Protein AF-A0A6P5RR43-F1 (afdb_monomer_lite)

Foldseek 3Di:
DVVVVVVVVVVVPPDPPPVPPPDDPVVVQVVVQVVVQVVCVVVVVCVQLVAPVPAWHDDPNWTKHKYWDDDVPDQKIKIKMWGWDFDADPPPGTDTDIDIDMDIDGNPPPPDPDDDDDDDDDDDDDDDDDDDDDDCPDPVVVPDDDDDDDDDDDPDPDPDDDDDD

Radius of gyration: 27.2 Å; chains: 1; bounding box: 78×71×66 Å

Structure (mmCIF, N/CA/C/O backbone):
data_AF-A0A6P5RR43-F1
#
_entry.id   AF-A0A6P5RR43-F1
#
loop_
_atom_site.group_PDB
_atom_site.id
_atom_site.type_symbol
_atom_site.label_atom_id
_atom_site.label_alt_id
_atom_site.label_comp_id
_atom_site.label_asym_id
_atom_site.label_entity_id
_atom_site.label_seq_id
_atom_site.pdbx_PDB_ins_code
_atom_site.Cartn_x
_atom_site.Cartn_y
_atom_site.Cartn_z
_atom_site.occupancy
_atom_site.B_iso_or_equiv
_atom_site.auth_seq_id
_atom_site.auth_comp_id
_atom_site.auth_asym_id
_atom_site.auth_atom_id
_atom_site.pdbx_PDB_model_num
ATOM 1 N N . THR A 1 1 ? -3.559 40.357 11.846 1.00 49.94 1 THR A N 1
ATOM 2 C CA . THR A 1 1 ? -4.213 39.404 12.792 1.00 49.94 1 THR A CA 1
ATOM 3 C C . THR A 1 1 ? -3.996 37.979 12.298 1.00 49.94 1 THR A C 1
ATOM 5 O O . THR A 1 1 ? -3.464 37.821 11.210 1.00 49.94 1 THR A O 1
ATOM 8 N N . LEU A 1 2 ? -4.369 36.932 13.050 1.00 49.62 2 LEU A N 1
ATOM 9 C CA . LEU A 1 2 ? -4.278 35.525 12.586 1.00 49.62 2 LEU A CA 1
ATOM 10 C C . LEU A 1 2 ? -5.015 35.303 11.243 1.00 49.62 2 LEU A C 1
ATOM 12 O O . LEU A 1 2 ? -4.682 34.409 10.477 1.00 49.62 2 LEU A O 1
ATOM 16 N N . GLU A 1 3 ? -5.968 36.185 10.945 1.00 55.91 3 GLU A N 1
ATOM 17 C CA . GLU A 1 3 ? -6.738 36.248 9.703 1.00 55.91 3 GLU A CA 1
ATOM 18 C C . GLU A 1 3 ? -5.940 36.830 8.518 1.00 55.91 3 GLU A C 1
ATOM 20 O O . GLU A 1 3 ? -6.124 36.377 7.395 1.00 55.91 3 GLU A O 1
ATOM 25 N N . GLU A 1 4 ? -4.997 37.757 8.740 1.00 56.38 4 GLU A N 1
ATOM 26 C CA . GLU A 1 4 ? -4.091 38.241 7.675 1.00 56.38 4 GLU A CA 1
ATOM 27 C C . GLU A 1 4 ? -3.084 37.162 7.258 1.00 56.38 4 GLU A C 1
ATOM 29 O O . GLU A 1 4 ? -2.783 37.023 6.079 1.00 56.38 4 GLU A O 1
ATOM 34 N N . LEU A 1 5 ? -2.629 36.336 8.207 1.00 57.50 5 LEU A N 1
ATOM 35 C CA . LEU A 1 5 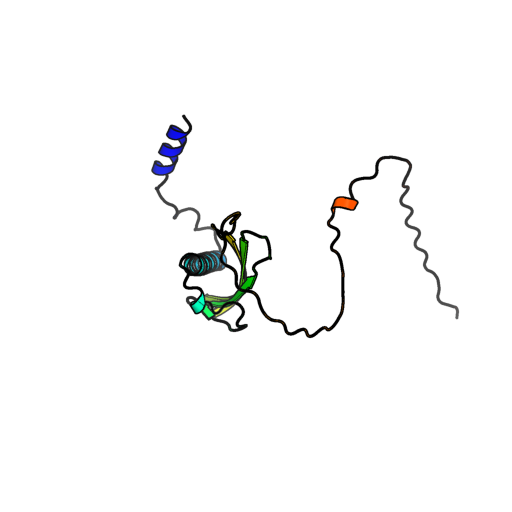? -1.696 35.237 7.934 1.00 57.50 5 LEU A CA 1
ATOM 36 C C . LEU A 1 5 ? -2.370 34.071 7.185 1.00 57.50 5 LEU A C 1
ATOM 38 O O . LEU A 1 5 ? -1.702 33.292 6.510 1.00 57.50 5 LEU A O 1
ATOM 42 N N . LEU A 1 6 ? -3.701 33.971 7.277 1.00 58.84 6 LEU A N 1
ATOM 43 C CA . LEU A 1 6 ? -4.505 32.996 6.541 1.00 58.84 6 LEU A CA 1
ATOM 44 C C . LEU A 1 6 ? -4.816 33.457 5.106 1.00 58.84 6 LEU A C 1
ATOM 46 O O . LEU A 1 6 ? -4.932 32.621 4.213 1.00 58.84 6 LEU A O 1
ATOM 50 N N . PHE A 1 7 ? -4.916 34.770 4.869 1.00 55.38 7 PHE A N 1
ATOM 51 C CA . PHE A 1 7 ? -5.116 35.326 3.525 1.00 55.38 7 PHE A CA 1
ATOM 52 C C . PHE A 1 7 ? -3.854 35.235 2.649 1.00 55.38 7 PHE A C 1
ATOM 54 O O . PHE A 1 7 ? -3.979 34.985 1.451 1.00 55.38 7 PHE A O 1
ATOM 61 N N . ASP A 1 8 ? -2.653 35.334 3.232 1.00 53.84 8 ASP A N 1
ATOM 62 C CA . ASP A 1 8 ? -1.390 35.152 2.494 1.00 53.84 8 ASP A CA 1
ATOM 63 C C . ASP A 1 8 ? -1.174 33.702 2.024 1.00 53.84 8 ASP A C 1
ATOM 65 O O . ASP A 1 8 ? -0.626 33.476 0.945 1.00 53.84 8 ASP A O 1
ATOM 69 N N . ALA A 1 9 ? -1.674 32.706 2.765 1.00 55.59 9 ALA A N 1
ATOM 70 C CA . ALA A 1 9 ? -1.572 31.296 2.374 1.00 55.59 9 ALA A CA 1
ATOM 71 C C . ALA A 1 9 ? -2.403 30.952 1.120 1.00 55.59 9 ALA A C 1
ATOM 73 O O . ALA A 1 9 ? -2.048 30.044 0.374 1.00 55.59 9 ALA A O 1
ATOM 74 N N . ALA A 1 10 ? -3.486 31.689 0.848 1.00 56.56 10 ALA A N 1
ATOM 75 C CA . ALA A 1 10 ? -4.321 31.472 -0.336 1.00 56.56 10 ALA A CA 1
ATOM 76 C C . ALA A 1 10 ? -3.696 32.039 -1.629 1.00 56.56 10 ALA A C 1
ATOM 78 O O . ALA A 1 10 ? -3.985 31.547 -2.723 1.00 56.56 10 ALA A O 1
ATOM 79 N N . ASN A 1 11 ? -2.806 33.032 -1.508 1.00 53.28 11 ASN A N 1
ATOM 80 C CA . ASN A 1 11 ? -2.062 33.613 -2.632 1.00 53.28 11 ASN A CA 1
ATOM 81 C C . ASN A 1 11 ? -0.787 32.832 -3.000 1.00 53.28 11 ASN A C 1
ATOM 83 O O . ASN A 1 11 ? -0.179 33.127 -4.025 1.00 53.28 11 ASN A O 1
ATOM 87 N N . LEU A 1 12 ? -0.415 31.816 -2.215 1.00 52.19 12 LEU A N 1
ATOM 88 C CA . LEU A 1 12 ? 0.626 30.837 -2.553 1.00 52.19 12 LEU A CA 1
ATOM 89 C C . LEU A 1 12 ? 0.059 29.612 -3.291 1.00 52.19 12 LEU A C 1
ATOM 91 O O . LEU A 1 12 ? 0.708 28.577 -3.367 1.00 52.19 12 LEU A O 1
ATOM 95 N N . SER A 1 13 ? -1.134 29.724 -3.884 1.00 51.44 13 SER A N 1
ATOM 96 C CA . SER A 1 13 ? -1.692 28.734 -4.823 1.00 51.44 13 SER A CA 1
ATOM 97 C C . SER A 1 13 ? -1.033 28.796 -6.214 1.00 51.44 13 SER A C 1
ATOM 99 O O . SER A 1 13 ? -1.678 28.584 -7.240 1.00 51.44 13 SER A O 1
ATOM 101 N N . GLY A 1 14 ? 0.259 29.115 -6.249 1.00 49.78 14 GLY A N 1
ATOM 102 C CA . GLY A 1 14 ? 1.088 29.122 -7.441 1.00 49.78 14 GLY A CA 1
ATOM 103 C C . GLY A 1 14 ? 2.163 28.054 -7.313 1.00 49.78 14 GLY A C 1
ATOM 104 O O . GLY A 1 14 ? 3.168 28.293 -6.656 1.00 49.78 14 GLY A O 1
ATOM 105 N N . ASP A 1 15 ? 1.929 26.935 -7.996 1.00 51.09 15 ASP A N 1
ATOM 106 C CA . ASP A 1 15 ? 2.934 25.943 -8.395 1.00 51.09 15 ASP A CA 1
ATOM 107 C C . ASP A 1 15 ? 3.440 24.975 -7.303 1.00 51.09 15 ASP A C 1
ATOM 109 O O . ASP A 1 15 ? 4.589 25.004 -6.877 1.00 51.09 15 ASP A O 1
ATOM 113 N N . GLU A 1 16 ? 2.593 24.012 -6.913 1.00 54.16 16 GLU A N 1
ATOM 114 C CA . GLU A 1 16 ? 3.036 22.765 -6.250 1.00 54.16 16 GLU A CA 1
ATOM 115 C C . GLU A 1 16 ? 3.740 21.783 -7.227 1.00 54.16 16 GLU A C 1
ATOM 117 O O . GLU A 1 16 ? 3.820 20.586 -6.947 1.00 54.16 16 GLU A O 1
ATOM 122 N N . ASP A 1 17 ? 4.246 22.253 -8.375 1.00 54.75 17 ASP A N 1
ATOM 123 C CA . ASP A 1 17 ? 4.928 21.417 -9.376 1.00 54.75 17 ASP A CA 1
ATOM 124 C C . ASP A 1 17 ? 6.474 21.469 -9.292 1.00 54.75 17 ASP A C 1
ATOM 126 O O . ASP A 1 17 ? 7.132 20.601 -9.869 1.00 54.75 17 ASP A O 1
ATOM 130 N N . ASP A 1 18 ? 7.080 22.391 -8.525 1.00 50.06 18 ASP A N 1
ATOM 131 C CA . ASP A 1 18 ? 8.542 22.638 -8.579 1.00 50.06 18 ASP A CA 1
ATOM 132 C C . ASP A 1 18 ? 9.388 21.885 -7.517 1.00 50.06 18 ASP A C 1
ATOM 134 O O . ASP A 1 18 ? 10.605 21.768 -7.630 1.00 50.06 18 ASP A O 1
ATOM 138 N N . ASP A 1 19 ? 8.771 21.249 -6.512 1.00 53.31 19 ASP A N 1
ATOM 139 C CA . ASP A 1 19 ? 9.491 20.430 -5.506 1.00 53.31 19 ASP A CA 1
ATOM 140 C C . ASP A 1 19 ? 9.625 18.939 -5.907 1.00 53.31 19 ASP A C 1
ATOM 142 O O . ASP A 1 19 ? 9.932 18.062 -5.086 1.00 53.31 19 ASP A O 1
ATOM 146 N N . ASN A 1 20 ? 9.357 18.611 -7.177 1.00 54.88 20 ASN A N 1
ATOM 147 C CA . ASN A 1 20 ? 9.233 17.231 -7.660 1.00 54.88 20 ASN A CA 1
ATOM 148 C C . ASN A 1 20 ? 10.376 16.770 -8.589 1.00 54.88 20 ASN A C 1
ATOM 150 O O . ASN A 1 20 ? 10.432 15.590 -8.951 1.00 54.88 20 ASN A O 1
ATOM 154 N N . GLU A 1 21 ? 11.313 17.640 -8.976 1.00 57.22 21 GLU A N 1
ATOM 155 C CA . GLU A 1 21 ? 12.440 17.241 -9.841 1.00 57.22 21 GLU A CA 1
ATOM 156 C C . GLU A 1 21 ? 13.469 16.350 -9.126 1.00 57.22 21 GLU A C 1
ATOM 158 O O . GLU A 1 21 ? 14.064 15.479 -9.754 1.00 57.22 21 GLU A O 1
ATOM 163 N N . ASN A 1 22 ? 13.627 16.481 -7.804 1.00 59.94 22 ASN A N 1
ATOM 164 C CA . ASN A 1 22 ? 14.669 15.765 -7.050 1.00 59.94 22 ASN A CA 1
ATOM 165 C C . ASN A 1 22 ? 14.231 14.414 -6.451 1.00 59.94 22 ASN A C 1
ATOM 167 O O . ASN A 1 22 ? 15.041 13.729 -5.824 1.00 59.94 22 ASN A O 1
ATOM 171 N N . LYS A 1 23 ? 12.960 14.018 -6.594 1.00 72.50 23 LYS A N 1
ATOM 172 C CA . LYS A 1 23 ? 12.460 12.740 -6.059 1.00 72.50 23 LYS 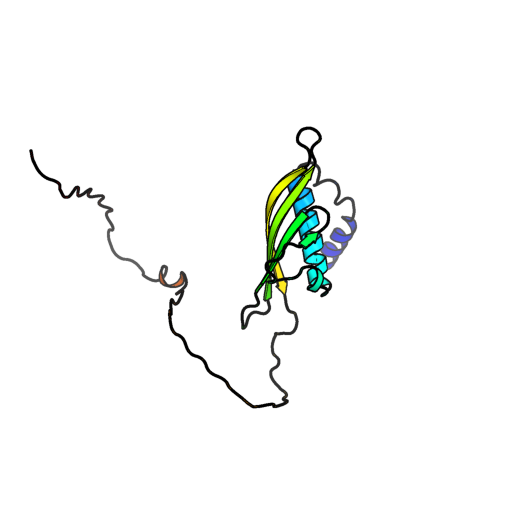A CA 1
ATOM 173 C C . LYS A 1 23 ? 12.712 11.607 -7.049 1.00 72.50 23 LYS A C 1
ATOM 175 O O . LYS A 1 23 ? 12.461 11.756 -8.245 1.00 72.50 23 LYS A O 1
ATOM 180 N N . THR A 1 24 ? 13.171 10.464 -6.540 1.00 86.62 24 THR A N 1
ATOM 181 C CA . THR A 1 24 ? 13.336 9.245 -7.342 1.00 86.62 24 THR A CA 1
ATOM 182 C C . THR A 1 24 ? 12.000 8.841 -7.972 1.00 86.62 24 THR A C 1
ATOM 184 O O . THR A 1 24 ? 10.931 9.133 -7.430 1.00 86.62 24 THR A O 1
ATOM 187 N N . GLN A 1 25 ? 12.043 8.157 -9.118 1.00 89.00 25 GLN A N 1
ATOM 188 C CA . GLN A 1 25 ? 10.839 7.621 -9.767 1.00 89.00 25 GLN A CA 1
ATOM 189 C C . GLN A 1 25 ? 10.025 6.745 -8.802 1.00 89.00 25 GLN A C 1
ATOM 191 O O . GLN A 1 25 ? 8.803 6.862 -8.756 1.00 8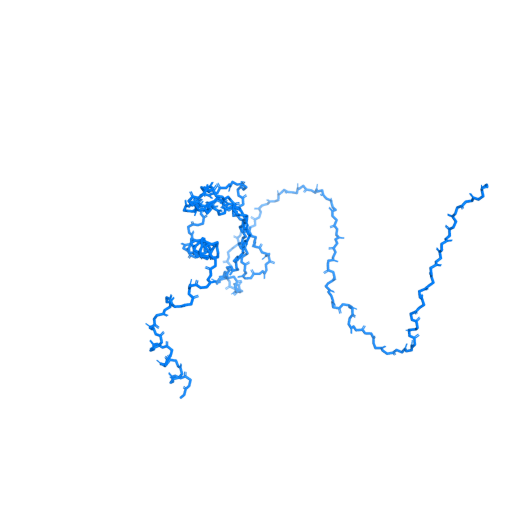9.00 25 GLN A O 1
ATOM 196 N N . LEU A 1 26 ? 10.714 5.959 -7.967 1.00 89.69 26 LEU A N 1
ATOM 197 C CA . LEU A 1 26 ? 10.106 5.184 -6.890 1.00 89.69 26 LEU A CA 1
ATOM 198 C C . LEU A 1 26 ? 9.276 6.059 -5.947 1.00 89.69 26 LEU A C 1
ATOM 200 O O . LEU A 1 26 ? 8.090 5.811 -5.787 1.00 89.69 26 LEU A O 1
ATOM 204 N N . ALA A 1 27 ? 9.860 7.123 -5.391 1.00 91.38 27 ALA A N 1
ATOM 205 C CA . ALA A 1 27 ? 9.164 7.988 -4.440 1.00 91.38 27 ALA A CA 1
ATOM 206 C C . ALA A 1 27 ? 7.916 8.656 -5.051 1.00 91.38 27 ALA A C 1
ATOM 208 O O . ALA A 1 27 ? 6.944 8.937 -4.344 1.00 91.38 27 ALA A O 1
ATOM 209 N N . LYS A 1 28 ? 7.926 8.915 -6.367 1.00 92.12 28 LYS A N 1
ATOM 210 C CA . LYS A 1 28 ? 6.767 9.453 -7.096 1.00 92.12 28 LYS A CA 1
ATOM 211 C C . LYS A 1 28 ? 5.639 8.426 -7.197 1.00 92.12 28 LYS A C 1
ATOM 213 O O . LYS A 1 28 ? 4.499 8.766 -6.878 1.00 92.12 28 LYS A O 1
ATOM 218 N N . GLU A 1 29 ? 5.948 7.193 -7.595 1.00 93.75 29 GLU A N 1
ATOM 219 C CA . GLU A 1 29 ? 4.952 6.116 -7.667 1.00 93.75 29 GLU A CA 1
ATOM 220 C C . GLU A 1 29 ? 4.459 5.700 -6.273 1.00 93.75 29 GLU A C 1
ATOM 222 O O . GLU A 1 29 ? 3.257 5.527 -6.082 1.00 93.75 29 GLU A O 1
ATOM 227 N N . GLU A 1 30 ? 5.334 5.668 -5.263 1.00 93.62 30 GLU A N 1
ATOM 228 C CA . GLU A 1 30 ? 4.959 5.457 -3.857 1.00 93.62 30 GLU A CA 1
ATOM 229 C C . GLU A 1 30 ? 3.958 6.505 -3.378 1.00 93.62 30 GLU A C 1
ATOM 231 O O . GLU A 1 30 ? 2.883 6.161 -2.886 1.00 93.62 30 GLU A O 1
ATOM 236 N N . SER A 1 31 ? 4.266 7.789 -3.590 1.00 94.19 31 SER A N 1
ATOM 237 C CA . SER A 1 31 ? 3.389 8.893 -3.183 1.00 94.19 31 SER A CA 1
ATOM 238 C C . SER A 1 31 ? 2.028 8.830 -3.879 1.00 94.19 31 SER A C 1
ATOM 240 O O . SER A 1 31 ? 1.006 9.205 -3.305 1.00 94.19 31 SER A O 1
ATOM 242 N N . LYS A 1 32 ? 1.998 8.399 -5.143 1.00 94.50 32 LYS A N 1
ATOM 243 C CA . LYS A 1 32 ? 0.764 8.260 -5.921 1.00 94.50 32 LYS A CA 1
ATOM 244 C C . LYS A 1 32 ? -0.075 7.086 -5.422 1.00 94.50 32 LYS A C 1
ATOM 246 O O . LYS A 1 32 ? -1.274 7.256 -5.202 1.00 94.50 32 LYS A O 1
ATOM 251 N N . LEU A 1 33 ? 0.558 5.940 -5.185 1.00 95.44 33 LEU A N 1
ATOM 252 C CA . LEU A 1 33 ? -0.084 4.759 -4.623 1.00 95.44 33 LEU A CA 1
ATOM 253 C C . LEU A 1 33 ? -0.670 5.049 -3.237 1.00 95.44 33 LEU A C 1
ATOM 255 O O . LEU A 1 33 ? -1.842 4.765 -3.000 1.00 95.44 33 LEU A O 1
ATOM 259 N N . GLU A 1 34 ? 0.104 5.677 -2.350 1.00 96.31 34 GLU A N 1
ATOM 260 C CA . GLU A 1 34 ? -0.354 6.089 -1.021 1.00 96.31 34 GLU A CA 1
ATOM 261 C C . GLU A 1 34 ? -1.580 7.007 -1.114 1.00 96.31 34 GLU A C 1
ATOM 263 O O . GLU A 1 34 ? -2.608 6.743 -0.485 1.00 96.31 34 GLU A O 1
ATOM 268 N N . LYS A 1 35 ? -1.513 8.054 -1.948 1.00 95.94 35 LYS A N 1
ATOM 269 C CA . LYS A 1 35 ? -2.637 8.978 -2.156 1.00 95.94 35 LYS A CA 1
ATOM 270 C C . LYS A 1 35 ? -3.897 8.250 -2.613 1.00 95.94 35 LYS A C 1
ATOM 272 O O . LYS A 1 35 ? -4.985 8.580 -2.145 1.00 95.94 35 LYS A O 1
ATOM 277 N N . ASP A 1 36 ? -3.777 7.273 -3.506 1.00 95.81 36 ASP A N 1
ATOM 278 C CA . ASP A 1 36 ? -4.928 6.530 -4.011 1.00 95.81 36 ASP A CA 1
ATOM 279 C C . ASP A 1 36 ? -5.506 5.560 -2.975 1.00 95.81 36 ASP A C 1
ATOM 281 O O . ASP A 1 36 ? -6.729 5.507 -2.823 1.00 95.81 36 ASP A O 1
ATOM 285 N N . ILE A 1 37 ? -4.667 4.877 -2.190 1.00 95.81 37 ILE A N 1
ATOM 286 C CA . ILE A 1 37 ? -5.118 4.049 -1.059 1.00 95.81 37 ILE A CA 1
ATOM 287 C C . ILE A 1 37 ? -5.882 4.909 -0.048 1.00 95.81 37 ILE A C 1
ATOM 289 O O . ILE A 1 37 ? -7.028 4.601 0.291 1.00 95.81 37 ILE A O 1
ATOM 293 N N . ILE A 1 38 ? -5.285 6.021 0.393 1.00 96.12 38 ILE A N 1
ATOM 294 C CA . ILE A 1 38 ? -5.893 6.934 1.369 1.00 96.12 38 ILE A CA 1
ATOM 295 C C . ILE A 1 38 ? -7.207 7.498 0.826 1.00 96.12 38 ILE A C 1
ATOM 297 O O . ILE A 1 38 ? -8.207 7.548 1.541 1.00 96.12 38 ILE A O 1
ATOM 301 N N . ARG A 1 39 ? -7.251 7.873 -0.456 1.00 95.81 39 ARG A N 1
ATOM 302 C CA . ARG A 1 39 ? -8.478 8.3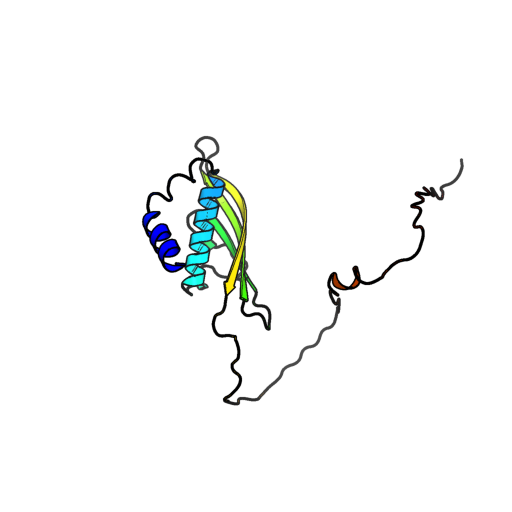46 -1.108 1.00 95.81 39 ARG A CA 1
ATOM 303 C C . ARG A 1 39 ? -9.589 7.297 -1.050 1.00 95.81 39 ARG A C 1
ATOM 305 O O . ARG A 1 39 ? -10.735 7.650 -0.772 1.00 95.81 39 ARG A O 1
ATOM 312 N N . VAL A 1 40 ? -9.275 6.026 -1.305 1.00 95.56 40 VAL A N 1
ATOM 313 C CA . VAL A 1 40 ? -10.252 4.930 -1.225 1.00 95.56 40 VAL A CA 1
ATOM 314 C C . VAL A 1 40 ? -10.740 4.737 0.211 1.00 95.56 40 VAL A C 1
ATOM 316 O O . VAL A 1 40 ? -11.954 4.653 0.411 1.00 95.56 40 VAL A O 1
ATOM 319 N N . ILE A 1 41 ? -9.838 4.758 1.197 1.00 94.69 41 ILE A N 1
ATOM 320 C CA . ILE A 1 41 ? -10.179 4.676 2.627 1.00 94.69 41 ILE A CA 1
ATOM 321 C C . ILE A 1 41 ? -11.150 5.796 3.012 1.00 94.69 41 ILE A C 1
ATOM 323 O O . ILE A 1 41 ? -12.261 5.523 3.463 1.00 94.69 41 ILE A O 1
ATOM 327 N N . LEU A 1 42 ? -10.789 7.050 2.730 1.00 93.44 42 LEU A N 1
ATOM 328 C CA . LEU A 1 42 ? -11.609 8.221 3.050 1.00 93.44 42 LEU A CA 1
ATOM 329 C C . LEU A 1 42 ? -12.951 8.244 2.305 1.00 93.44 42 LEU A C 1
ATOM 331 O O . LEU A 1 42 ? -13.913 8.844 2.777 1.00 93.44 42 LEU A O 1
ATOM 335 N N . SER A 1 43 ? -13.041 7.586 1.146 1.00 93.50 43 SER A N 1
ATOM 336 C CA . SER A 1 43 ? -14.303 7.447 0.412 1.00 93.50 43 SER A CA 1
ATOM 337 C C . SER A 1 43 ? -15.277 6.439 1.039 1.00 93.50 43 SER A C 1
ATOM 339 O O . SER A 1 43 ? -16.431 6.369 0.614 1.00 93.50 43 SER A O 1
ATOM 341 N N . GLY A 1 44 ? -14.818 5.629 2.000 1.00 90.81 44 GLY A N 1
ATOM 342 C CA . GLY A 1 44 ? -15.585 4.553 2.632 1.00 90.81 44 GLY A CA 1
ATOM 343 C C . GLY A 1 44 ? -15.787 3.310 1.757 1.00 90.81 44 GLY A C 1
ATOM 344 O O . GLY A 1 44 ? -16.401 2.346 2.204 1.00 90.81 44 GLY A O 1
ATOM 345 N N . LYS A 1 45 ? -15.271 3.289 0.521 1.00 92.75 45 LYS A N 1
ATOM 346 C CA . LYS A 1 45 ? -15.374 2.151 -0.413 1.00 92.75 45 LYS A CA 1
ATOM 347 C C . LYS A 1 45 ? -14.219 1.166 -0.225 1.00 92.75 45 LYS A C 1
ATOM 349 O O . LYS A 1 45 ? -13.523 0.820 -1.174 1.00 92.75 45 LYS A O 1
ATOM 354 N N . THR A 1 46 ? -13.993 0.739 1.010 1.00 92.88 46 THR A N 1
ATOM 355 C CA . THR A 1 46 ? -12.814 -0.052 1.396 1.00 92.88 46 THR A CA 1
ATOM 356 C C . THR A 1 46 ? -12.838 -1.490 0.873 1.00 92.88 46 THR A C 1
ATOM 358 O O . THR A 1 46 ? -11.782 -2.114 0.785 1.00 92.88 46 THR A O 1
ATOM 361 N N . ASP A 1 47 ? -13.994 -2.001 0.438 1.00 92.88 47 ASP A N 1
ATOM 362 C CA . ASP A 1 47 ? -14.144 -3.353 -0.121 1.00 92.88 47 ASP A CA 1
ATOM 363 C C . ASP A 1 47 ? -13.228 -3.617 -1.326 1.00 92.88 47 ASP A C 1
ATOM 365 O O . ASP A 1 47 ? -12.758 -4.740 -1.519 1.00 92.88 47 ASP A O 1
ATOM 369 N N . SER A 1 48 ? -12.920 -2.587 -2.127 1.00 92.69 48 SER A N 1
ATOM 370 C CA . SER A 1 48 ? -12.023 -2.735 -3.281 1.00 92.69 48 SER A CA 1
ATOM 371 C C . SER A 1 48 ? -10.576 -3.025 -2.883 1.00 92.69 48 SER A C 1
ATOM 373 O O . SER A 1 48 ? -9.842 -3.613 -3.671 1.00 92.69 48 SER A O 1
ATOM 375 N N . LEU A 1 49 ? -10.169 -2.634 -1.670 1.00 94.06 49 LEU A N 1
ATOM 376 C CA . LEU A 1 49 ? -8.836 -2.906 -1.128 1.00 94.06 49 LEU A CA 1
ATOM 377 C C . LEU A 1 49 ? -8.727 -4.310 -0.522 1.00 94.06 49 LEU A C 1
ATOM 379 O O . LEU A 1 49 ? -7.625 -4.736 -0.191 1.00 94.06 49 LEU A O 1
ATOM 383 N N . LYS A 1 50 ? -9.853 -5.026 -0.371 1.00 95.62 50 LYS A N 1
ATOM 384 C CA . LYS A 1 50 ? -9.940 -6.348 0.270 1.00 95.62 50 LYS A CA 1
ATOM 385 C C . LYS A 1 50 ? -9.114 -6.441 1.570 1.00 95.62 50 LYS A C 1
ATOM 387 O O . LYS A 1 50 ? -8.274 -7.343 1.693 1.00 95.62 50 LYS A O 1
ATOM 392 N N . PRO A 1 51 ? -9.322 -5.529 2.537 1.00 95.75 51 PRO A N 1
ATOM 393 C CA . PRO A 1 51 ? -8.501 -5.494 3.735 1.00 95.75 51 PRO A CA 1
ATOM 394 C C . PRO A 1 51 ? -8.591 -6.796 4.534 1.00 95.75 51 PRO A C 1
ATOM 396 O O . PRO A 1 51 ? -9.658 -7.403 4.615 1.00 95.75 51 PRO A O 1
ATOM 399 N N . ASN A 1 52 ? -7.475 -7.213 5.137 1.00 95.81 52 ASN A N 1
ATOM 400 C CA . ASN A 1 52 ? -7.365 -8.416 5.977 1.00 95.81 52 ASN A CA 1
ATOM 401 C C . ASN A 1 52 ? -7.721 -9.734 5.254 1.00 95.81 52 ASN A C 1
ATOM 403 O O . ASN A 1 52 ? -7.903 -10.766 5.896 1.00 95.81 52 ASN A O 1
ATOM 407 N N . SER A 1 53 ? -7.800 -9.732 3.918 1.00 93.19 53 SER A N 1
ATOM 408 C CA . SER A 1 53 ? -8.083 -10.938 3.124 1.00 93.19 53 SER A CA 1
ATOM 409 C C . SER A 1 53 ? -6.849 -11.808 2.861 1.00 93.19 53 SER A C 1
ATOM 411 O O . SER A 1 53 ? -6.982 -12.936 2.388 1.00 93.19 53 SER A O 1
ATOM 413 N N . GLY A 1 54 ? -5.648 -11.264 3.091 1.00 91.31 54 GLY A N 1
ATOM 414 C CA . GLY A 1 54 ? -4.379 -11.869 2.675 1.00 91.31 54 GLY A CA 1
ATOM 415 C C . GLY A 1 54 ? -4.175 -11.919 1.154 1.00 91.31 54 GLY A C 1
ATOM 416 O O . GLY A 1 54 ? -3.180 -12.475 0.696 1.00 91.31 54 GLY A O 1
ATOM 417 N N . GLN A 1 55 ? -5.100 -11.365 0.359 1.00 93.75 55 GLN A N 1
ATOM 418 C CA . GLN A 1 55 ? -4.986 -11.300 -1.096 1.00 93.75 55 GLN A CA 1
ATOM 419 C C . GLN A 1 55 ? -4.336 -9.990 -1.529 1.00 93.75 55 GLN A C 1
ATOM 421 O O . GLN A 1 55 ? -4.691 -8.921 -1.033 1.00 93.75 55 GLN A O 1
ATOM 426 N N . ALA A 1 56 ? -3.452 -10.079 -2.522 1.00 93.25 56 ALA A N 1
ATOM 427 C CA . ALA A 1 56 ? -2.949 -8.898 -3.198 1.00 93.25 56 ALA A CA 1
ATOM 428 C C . ALA A 1 56 ? -4.038 -8.292 -4.099 1.00 93.25 56 ALA A C 1
ATOM 430 O O . ALA A 1 56 ? -4.726 -9.001 -4.842 1.00 93.25 56 ALA A O 1
ATOM 431 N N . VAL A 1 57 ? -4.177 -6.973 -4.040 1.00 95.56 57 VAL A N 1
ATOM 432 C CA . VAL A 1 57 ? -4.972 -6.149 -4.945 1.00 95.56 57 VAL A CA 1
ATOM 433 C C . VAL A 1 57 ? -4.049 -5.380 -5.880 1.00 95.56 57 VAL A C 1
ATOM 435 O O . VAL A 1 57 ? -2.939 -4.995 -5.505 1.00 95.56 57 VAL A O 1
ATOM 438 N N . THR A 1 58 ? -4.517 -5.155 -7.105 1.00 95.25 58 THR A N 1
ATOM 439 C CA . THR A 1 58 ? -3.805 -4.336 -8.086 1.00 95.25 58 THR A CA 1
ATOM 440 C C . THR A 1 58 ? -4.343 -2.910 -8.034 1.00 95.25 58 THR A C 1
ATOM 442 O O . THR A 1 58 ? -5.530 -2.690 -8.283 1.00 95.25 58 THR A O 1
ATOM 445 N N . ILE A 1 59 ? -3.480 -1.946 -7.719 1.00 92.75 59 ILE A N 1
ATOM 446 C CA . ILE A 1 59 ? -3.789 -0.512 -7.765 1.00 92.75 59 ILE A CA 1
ATOM 447 C C . ILE A 1 59 ? -2.849 0.123 -8.785 1.00 92.75 59 ILE A C 1
ATOM 449 O O . ILE A 1 59 ? -1.636 0.152 -8.587 1.00 92.75 59 ILE A O 1
ATOM 453 N N . GLY A 1 60 ? -3.406 0.587 -9.904 1.00 89.19 60 GLY A N 1
ATOM 454 C CA . GLY A 1 60 ? -2.599 0.972 -11.061 1.00 89.19 60 GLY A CA 1
ATOM 455 C C . GLY A 1 60 ? -1.836 -0.238 -11.601 1.00 89.19 60 GLY A C 1
ATOM 456 O O . GLY A 1 60 ? -2.451 -1.214 -12.023 1.00 89.19 60 GLY A O 1
ATOM 457 N N . GLU A 1 61 ? -0.508 -0.179 -11.550 1.00 89.56 61 GLU A N 1
ATOM 458 C CA . GLU A 1 61 ? 0.392 -1.273 -11.947 1.00 89.56 61 GLU A CA 1
ATOM 459 C C . GLU A 1 61 ? 1.071 -1.939 -10.735 1.00 89.56 61 GLU A C 1
ATOM 461 O O . GLU A 1 61 ? 1.983 -2.748 -10.884 1.00 89.56 61 GLU A O 1
ATOM 466 N N . HIS A 1 62 ? 0.643 -1.602 -9.518 1.00 94.25 62 HIS A N 1
ATOM 467 C CA . HIS A 1 62 ? 1.267 -2.048 -8.275 1.00 94.25 62 HIS A CA 1
ATOM 468 C C . HIS A 1 62 ? 0.434 -3.139 -7.607 1.00 94.25 62 HIS A C 1
ATOM 470 O O . HIS A 1 62 ? -0.795 -3.127 -7.684 1.00 94.25 62 HIS A O 1
ATOM 476 N N . HIS A 1 63 ? 1.098 -4.072 -6.929 1.00 95.12 63 HIS A N 1
ATOM 477 C CA . HIS A 1 63 ? 0.465 -5.218 -6.280 1.00 95.12 63 HIS A CA 1
ATOM 478 C C . HIS A 1 63 ? 0.690 -5.145 -4.777 1.00 95.12 63 HIS A C 1
ATOM 480 O O . HIS A 1 63 ? 1.819 -5.309 -4.318 1.00 95.12 6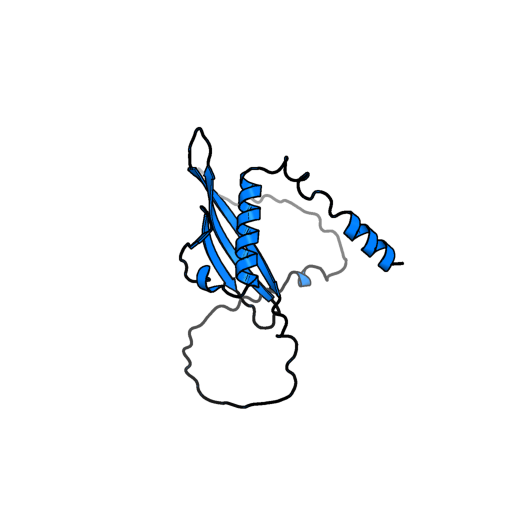3 HIS A O 1
ATOM 486 N N . ILE A 1 64 ? -0.376 -4.932 -4.009 1.00 96.69 64 ILE A N 1
ATOM 487 C CA . ILE A 1 64 ? -0.280 -4.755 -2.557 1.00 96.69 64 ILE A CA 1
ATOM 488 C C . ILE A 1 64 ? -1.300 -5.595 -1.806 1.00 96.69 64 ILE A C 1
ATOM 490 O O . ILE A 1 64 ? -2.402 -5.823 -2.289 1.00 96.69 64 ILE A O 1
ATOM 494 N N . CYS A 1 65 ? -0.964 -6.006 -0.594 1.00 97.38 65 CYS A N 1
ATOM 495 C CA . CYS A 1 65 ? -1.924 -6.475 0.393 1.00 97.38 65 CYS A CA 1
ATOM 496 C C . CYS A 1 65 ? -2.232 -5.323 1.347 1.00 97.38 65 CYS A C 1
ATOM 498 O O . CYS A 1 65 ? -1.328 -4.583 1.732 1.00 97.38 65 CYS A O 1
ATOM 500 N N . VAL A 1 66 ? -3.497 -5.191 1.737 1.00 97.31 66 VAL A N 1
ATOM 501 C CA . VAL A 1 66 ? -3.945 -4.172 2.690 1.00 97.31 66 VAL A CA 1
ATOM 502 C C . VAL A 1 66 ? -4.516 -4.864 3.923 1.00 97.31 66 VAL A C 1
ATOM 504 O O . VAL A 1 66 ? -5.233 -5.863 3.820 1.00 97.31 66 VAL A O 1
ATOM 507 N N . GLY A 1 67 ? -4.214 -4.321 5.092 1.00 96.62 67 GLY A N 1
ATOM 508 C CA . GLY A 1 67 ? -4.798 -4.697 6.367 1.00 96.62 67 GLY A CA 1
ATOM 509 C C . GLY A 1 67 ? -5.259 -3.471 7.145 1.00 96.62 67 GLY A C 1
ATOM 510 O O . GLY A 1 67 ? -4.862 -2.342 6.856 1.00 96.62 67 GLY A O 1
ATOM 511 N N . PHE A 1 68 ? -6.123 -3.691 8.129 1.00 95.94 68 PHE A N 1
ATOM 512 C CA . PHE A 1 68 ? -6.386 -2.681 9.146 1.00 95.94 68 PHE A CA 1
ATOM 513 C C . PHE A 1 68 ? -6.598 -3.316 10.513 1.00 95.94 68 PHE A C 1
ATOM 515 O O . PHE A 1 68 ? -7.133 -4.424 10.629 1.00 95.94 68 PHE A O 1
ATOM 522 N N . HIS A 1 69 ? -6.249 -2.559 11.546 1.00 94.25 69 HIS A N 1
ATOM 523 C CA . HIS A 1 69 ? -6.514 -2.885 12.936 1.00 94.25 69 HIS A CA 1
ATOM 524 C C . HIS A 1 69 ? -7.211 -1.709 13.633 1.00 94.25 69 HIS A C 1
ATOM 526 O O . HIS A 1 69 ? -6.861 -0.545 13.434 1.00 94.25 69 HIS A O 1
ATOM 532 N N . GLU A 1 70 ? -8.217 -2.015 14.450 1.00 92.38 70 GLU A N 1
ATOM 533 C CA . GLU A 1 70 ? -8.918 -1.048 15.296 1.00 92.38 70 GLU A CA 1
ATOM 534 C C . GLU A 1 70 ? -8.714 -1.461 16.754 1.00 92.38 70 GLU A C 1
ATOM 536 O O . GLU A 1 70 ? -9.191 -2.512 17.185 1.00 92.38 70 GLU A O 1
ATOM 541 N N . GLU A 1 71 ? -7.985 -0.643 17.511 1.00 86.94 71 GLU A N 1
ATOM 542 C CA . GLU A 1 71 ? -7.736 -0.910 18.924 1.00 86.94 71 GLU A CA 1
ATOM 543 C C . GLU A 1 71 ? -8.967 -0.525 19.756 1.00 86.94 71 GLU A C 1
ATOM 545 O O . GLU A 1 71 ? -9.534 0.566 19.625 1.00 86.94 71 GLU A O 1
ATOM 550 N N . THR A 1 72 ? -9.400 -1.425 20.641 1.00 84.06 72 THR A N 1
ATOM 551 C CA . THR A 1 72 ? -10.589 -1.195 21.470 1.00 84.06 72 THR A CA 1
ATOM 552 C C . THR A 1 72 ? -10.337 -0.039 22.438 1.00 84.06 72 THR A C 1
ATOM 554 O O . THR A 1 72 ? -9.486 -0.130 23.315 1.00 84.06 72 THR A O 1
ATOM 557 N N . GLY A 1 73 ? -11.100 1.048 22.299 1.00 81.31 73 GLY A N 1
ATOM 558 C CA . GLY A 1 73 ? -10.949 2.259 23.117 1.00 81.31 73 GLY A CA 1
ATOM 559 C C . GLY A 1 73 ? -10.124 3.370 22.462 1.00 81.31 73 GLY A C 1
ATOM 560 O O . GLY A 1 73 ? -10.046 4.461 23.023 1.00 81.31 73 GLY A O 1
ATOM 561 N N . SER A 1 74 ? -9.571 3.127 21.271 1.00 85.19 74 SER A N 1
ATOM 562 C CA . SER A 1 74 ? -8.977 4.159 20.426 1.00 85.19 74 SER A CA 1
ATOM 563 C C . SER A 1 74 ? -10.026 4.776 19.493 1.00 85.19 74 SER A C 1
ATOM 565 O O . SER A 1 74 ? -10.918 4.090 18.991 1.00 85.19 74 SER A O 1
ATOM 567 N N . ASP A 1 75 ? -9.895 6.077 19.227 1.00 89.69 75 ASP A N 1
ATOM 568 C CA . ASP A 1 75 ? -10.647 6.783 18.178 1.00 89.69 75 ASP A CA 1
ATOM 569 C C . ASP A 1 75 ? -9.966 6.643 16.797 1.00 89.69 75 ASP A C 1
ATOM 571 O O . ASP A 1 75 ? -10.271 7.396 15.866 1.00 89.69 75 ASP A O 1
ATOM 575 N N . TYR A 1 76 ? -9.018 5.708 16.658 1.00 92.12 76 TYR A N 1
ATOM 576 C CA . TYR A 1 76 ? -8.239 5.490 15.444 1.00 92.12 76 TYR A CA 1
ATOM 577 C C . TYR A 1 76 ? -8.365 4.066 14.914 1.00 92.12 76 TYR A C 1
ATOM 579 O O . TYR A 1 76 ? -8.383 3.090 15.665 1.00 92.12 76 TYR A O 1
ATOM 587 N N . ARG A 1 77 ? -8.361 3.974 13.586 1.00 94.25 77 ARG A N 1
ATOM 588 C CA . ARG A 1 77 ? -8.116 2.756 12.824 1.00 94.25 77 ARG A CA 1
ATOM 589 C C . ARG A 1 77 ? -6.788 2.907 12.099 1.00 94.25 77 ARG A C 1
ATOM 591 O O . ARG A 1 77 ? -6.570 3.896 11.401 1.00 94.25 77 ARG A O 1
ATOM 598 N N . VAL A 1 78 ? -5.905 1.933 12.269 1.00 95.94 78 VAL A N 1
ATOM 599 C CA . VAL A 1 78 ? -4.621 1.899 11.569 1.00 95.94 78 VAL A CA 1
ATOM 600 C C . VAL A 1 78 ? -4.786 1.039 10.333 1.00 95.94 78 VAL A C 1
ATOM 602 O O . VAL A 1 78 ? -5.188 -0.115 10.436 1.00 95.94 78 VAL A O 1
ATOM 605 N N . TRP A 1 79 ? -4.497 1.617 9.177 1.00 97.50 79 TRP A N 1
ATOM 606 C CA . TRP A 1 79 ? -4.388 0.923 7.904 1.00 97.50 79 TRP A CA 1
ATOM 607 C C . TRP A 1 79 ? -2.923 0.649 7.620 1.00 97.50 79 TRP A C 1
ATOM 609 O O . TRP A 1 79 ? -2.086 1.524 7.825 1.00 97.50 79 TRP A O 1
ATOM 619 N N . GLU A 1 80 ? -2.623 -0.541 7.127 1.00 97.50 80 GLU A N 1
ATOM 620 C CA . GLU A 1 80 ? -1.274 -0.977 6.784 1.00 97.50 80 GLU A CA 1
ATOM 621 C C . GLU A 1 80 ? -1.314 -1.625 5.406 1.00 97.50 80 GLU A C 1
ATOM 623 O O . GLU A 1 80 ? -2.274 -2.317 5.057 1.00 97.50 80 GLU A O 1
ATOM 628 N N . TRP A 1 81 ? -0.286 -1.400 4.600 1.00 97.69 81 TRP A N 1
ATOM 629 C CA . TRP A 1 81 ? -0.142 -2.074 3.321 1.00 97.69 81 TRP A CA 1
ATOM 630 C C . TRP A 1 81 ? 1.306 -2.425 3.048 1.00 97.69 81 TRP A C 1
ATOM 632 O O . TRP A 1 81 ? 2.241 -1.738 3.459 1.00 97.69 81 TRP A O 1
ATOM 642 N N . HIS A 1 82 ? 1.478 -3.512 2.312 1.00 97.50 82 HIS A N 1
ATOM 643 C CA . HIS A 1 82 ? 2.780 -3.972 1.869 1.00 97.50 82 HIS A CA 1
ATOM 644 C C . HIS A 1 82 ? 2.663 -4.661 0.518 1.00 97.50 82 HIS A C 1
ATOM 646 O O . HIS A 1 82 ? 1.624 -5.233 0.183 1.00 97.50 82 HIS A O 1
ATOM 652 N N . GLY A 1 83 ? 3.729 -4.644 -0.267 1.00 96.56 83 GLY A N 1
ATOM 653 C CA . GLY A 1 83 ? 3.725 -5.289 -1.571 1.00 96.56 83 GLY A CA 1
ATOM 654 C C . GLY A 1 83 ? 4.800 -4.736 -2.474 1.00 96.56 83 GLY A C 1
ATOM 655 O O . GLY A 1 83 ? 5.861 -4.353 -1.994 1.00 96.56 83 GLY A O 1
ATOM 656 N N . HIS A 1 84 ? 4.519 -4.706 -3.771 1.00 96.25 84 HIS A N 1
ATOM 657 C CA . HIS A 1 84 ? 5.475 -4.279 -4.775 1.00 96.25 84 HIS A CA 1
ATOM 658 C C . HIS A 1 84 ? 4.925 -3.190 -5.687 1.00 96.25 84 HIS A C 1
ATOM 660 O O . HIS A 1 84 ? 3.826 -3.306 -6.240 1.00 96.25 84 HIS A O 1
ATOM 666 N N . ILE A 1 85 ? 5.745 -2.167 -5.895 1.00 94.44 85 ILE A N 1
ATOM 667 C CA . ILE A 1 85 ? 5.596 -1.195 -6.969 1.00 94.44 85 ILE A CA 1
ATOM 668 C C . ILE A 1 85 ? 6.377 -1.712 -8.168 1.00 94.44 85 ILE A C 1
ATOM 670 O O . ILE A 1 85 ? 7.563 -2.010 -8.071 1.00 94.44 85 ILE A O 1
ATOM 674 N N . MET A 1 86 ? 5.700 -1.831 -9.304 1.00 92.44 86 MET A N 1
ATOM 675 C CA . MET A 1 86 ? 6.345 -2.113 -10.580 1.00 92.44 86 MET A CA 1
ATOM 676 C C . MET A 1 86 ? 6.874 -0.804 -11.169 1.00 92.44 86 MET A C 1
ATOM 678 O O . MET A 1 86 ? 6.085 0.078 -11.505 1.00 92.44 86 MET A O 1
ATOM 682 N N . LEU A 1 87 ? 8.195 -0.677 -11.277 1.00 91.12 87 LEU A N 1
ATOM 683 C CA . LEU A 1 87 ? 8.856 0.418 -11.983 1.00 91.12 87 LEU A CA 1
ATOM 684 C C . LEU A 1 87 ? 9.231 -0.041 -13.387 1.00 91.12 87 LEU A C 1
ATOM 686 O O . LEU A 1 87 ? 9.642 -1.182 -13.566 1.00 91.12 87 LEU A O 1
ATOM 690 N N . PHE A 1 88 ? 9.088 0.839 -14.374 1.00 88.94 88 PHE A N 1
ATOM 691 C CA . PHE A 1 88 ? 9.519 0.579 -15.744 1.00 88.94 88 PHE A CA 1
ATOM 692 C C . PHE A 1 88 ? 10.786 1.371 -16.059 1.00 88.94 88 PHE A C 1
ATOM 694 O O . PHE A 1 88 ? 10.814 2.592 -15.873 1.00 88.94 88 PHE A O 1
ATOM 701 N N . ASP A 1 89 ? 11.786 0.674 -16.586 1.00 89.19 89 ASP A N 1
ATOM 702 C CA . ASP A 1 89 ? 12.980 1.237 -17.202 1.00 89.19 89 ASP A CA 1
ATOM 703 C C . ASP A 1 89 ? 13.176 0.663 -18.626 1.00 89.19 89 ASP A C 1
ATOM 705 O O . ASP A 1 89 ? 12.634 -0.382 -18.992 1.00 89.19 89 ASP A O 1
ATOM 709 N N . GLU A 1 90 ? 13.917 1.376 -19.476 1.00 88.62 90 GLU A N 1
ATOM 710 C CA . GLU A 1 90 ? 14.110 0.977 -20.881 1.00 88.62 90 GLU A CA 1
ATOM 711 C C . GLU A 1 90 ? 15.121 -0.175 -21.055 1.00 88.62 90 GLU A C 1
ATOM 713 O O . GLU A 1 90 ? 15.140 -0.824 -22.102 1.00 88.62 90 GLU A O 1
ATOM 718 N N . GLU A 1 91 ? 15.966 -0.436 -20.053 1.00 90.50 91 GLU A N 1
ATOM 719 C CA . GLU A 1 91 ? 17.075 -1.398 -20.135 1.00 90.50 91 GLU A CA 1
ATOM 720 C C . GLU A 1 91 ? 16.706 -2.784 -19.584 1.00 90.50 91 GLU A C 1
ATOM 722 O O . GLU A 1 91 ? 17.021 -3.816 -20.181 1.00 90.50 91 GLU A O 1
ATOM 727 N N . ASN A 1 92 ? 16.044 -2.813 -18.436 1.00 84.94 92 ASN A N 1
ATOM 728 C CA . ASN A 1 92 ? 15.694 -3.992 -17.654 1.00 84.94 92 ASN A CA 1
ATOM 729 C C . ASN A 1 92 ? 14.182 -4.283 -17.671 1.00 84.94 92 ASN A C 1
ATOM 731 O O . ASN A 1 92 ? 13.775 -5.401 -17.343 1.00 84.94 92 ASN A O 1
ATOM 735 N N . GLY A 1 93 ? 13.356 -3.337 -18.123 1.00 89.19 93 GLY A N 1
ATOM 736 C CA . GLY A 1 93 ? 11.910 -3.469 -18.217 1.00 89.19 93 GLY A CA 1
ATOM 737 C C . GLY A 1 93 ? 11.228 -3.221 -16.873 1.00 89.19 93 GLY A C 1
ATOM 738 O O . GLY A 1 93 ? 11.500 -2.237 -16.193 1.00 89.19 93 GLY A O 1
ATOM 739 N N . TYR A 1 94 ? 10.288 -4.096 -16.503 1.00 89.00 94 TYR A N 1
ATOM 740 C CA . TYR A 1 94 ? 9.548 -3.964 -15.248 1.00 89.00 94 TYR A CA 1
ATOM 741 C C . TYR A 1 94 ? 10.310 -4.584 -14.073 1.00 89.00 94 TYR A C 1
ATOM 743 O O . TYR A 1 94 ? 10.472 -5.806 -14.010 1.00 89.00 94 TYR A O 1
ATOM 751 N N . THR A 1 95 ? 10.707 -3.756 -13.111 1.00 91.94 95 THR A N 1
ATOM 752 C CA . THR A 1 95 ? 11.386 -4.168 -11.881 1.00 91.94 95 THR A CA 1
ATOM 753 C C . THR A 1 95 ? 10.456 -4.007 -10.667 1.00 91.94 95 THR A C 1
ATOM 755 O O . THR A 1 95 ? 9.812 -2.967 -10.513 1.00 91.94 95 THR A O 1
ATOM 758 N N . PRO A 1 96 ? 10.302 -5.044 -9.819 1.00 94.06 96 PRO A N 1
ATOM 759 C CA . PRO A 1 96 ? 9.483 -4.953 -8.616 1.00 94.06 96 PRO A CA 1
ATOM 760 C C . PRO A 1 96 ? 10.285 -4.364 -7.450 1.00 94.06 96 PRO A C 1
ATOM 762 O O . PRO A 1 96 ? 11.288 -4.944 -7.040 1.00 94.06 96 PRO A O 1
ATOM 765 N N . GLU A 1 97 ? 9.787 -3.289 -6.849 1.00 94.94 97 GLU A N 1
ATOM 766 C CA . GLU A 1 97 ? 10.347 -2.698 -5.631 1.00 94.94 97 GLU A CA 1
ATOM 767 C C . GLU A 1 97 ? 9.410 -2.939 -4.451 1.00 94.94 97 GLU A C 1
ATOM 769 O O . GLU A 1 97 ? 8.209 -2.690 -4.552 1.00 94.94 97 GLU A O 1
ATOM 774 N N . TYR A 1 98 ? 9.930 -3.471 -3.343 1.00 96.25 98 TYR A N 1
ATOM 775 C CA . TYR A 1 98 ? 9.114 -3.735 -2.158 1.00 96.25 98 TYR A CA 1
ATOM 776 C C . TYR A 1 98 ? 8.829 -2.455 -1.378 1.00 96.25 98 TYR A C 1
ATOM 778 O O . TYR A 1 98 ? 9.744 -1.697 -1.073 1.00 96.25 98 TYR A O 1
ATOM 786 N N . ILE A 1 99 ? 7.576 -2.280 -0.969 1.00 96.38 99 ILE A N 1
ATOM 787 C CA . ILE A 1 99 ? 7.138 -1.133 -0.182 1.00 96.38 99 ILE A CA 1
ATOM 788 C C . ILE A 1 99 ? 6.345 -1.556 1.051 1.00 96.38 99 ILE A C 1
ATOM 790 O O . ILE A 1 99 ? 5.686 -2.601 1.076 1.00 96.38 99 ILE A O 1
ATOM 794 N N . TYR A 1 100 ? 6.375 -0.691 2.058 1.00 97.00 100 TYR A N 1
ATOM 795 C CA . TYR A 1 100 ? 5.536 -0.761 3.246 1.00 97.00 100 TYR A CA 1
ATOM 796 C C . TYR A 1 100 ? 5.000 0.635 3.553 1.00 97.00 100 TYR A C 1
ATOM 798 O O . TYR A 1 100 ? 5.750 1.607 3.480 1.00 97.00 100 TYR A O 1
ATOM 806 N N . GLY A 1 101 ? 3.730 0.736 3.927 1.00 96.62 101 GLY A N 1
ATOM 807 C CA . GLY A 1 101 ? 3.135 1.999 4.341 1.00 96.62 101 GLY A CA 1
ATOM 808 C C . GLY A 1 101 ? 1.992 1.811 5.324 1.00 96.62 101 GLY A C 1
ATOM 809 O O . GLY A 1 101 ? 1.466 0.711 5.506 1.00 96.62 101 GLY A O 1
ATOM 810 N N . ASN A 1 102 ? 1.626 2.905 5.982 1.00 97.25 102 ASN A N 1
ATOM 811 C CA . ASN A 1 102 ? 0.562 2.921 6.969 1.00 97.25 102 ASN A CA 1
ATOM 812 C C . ASN A 1 102 ? -0.184 4.261 6.972 1.00 97.25 102 ASN A C 1
ATOM 814 O O . ASN A 1 102 ? 0.383 5.310 6.674 1.00 97.25 102 ASN A O 1
ATOM 818 N N . TYR A 1 103 ? -1.454 4.234 7.368 1.00 96.50 103 TYR A N 1
ATOM 819 C CA . TYR A 1 103 ? -2.302 5.415 7.491 1.00 96.50 103 TYR A CA 1
ATOM 820 C C . TYR A 1 103 ? -3.166 5.347 8.753 1.00 96.50 103 TYR A C 1
ATOM 822 O O . TYR A 1 103 ? -3.834 4.349 9.014 1.00 96.50 103 TYR A O 1
ATOM 830 N N . PHE A 1 104 ? -3.174 6.429 9.533 1.00 94.88 104 PHE A N 1
ATOM 831 C CA . PHE A 1 104 ? -4.008 6.557 10.727 1.00 94.88 104 PHE A CA 1
ATOM 832 C C . PHE A 1 104 ? -5.319 7.260 10.368 1.00 94.88 104 PHE A C 1
ATOM 834 O O . PHE A 1 104 ? -5.370 8.482 10.220 1.00 94.88 104 PHE A O 1
ATOM 841 N N . GLU A 1 105 ? -6.395 6.488 10.256 1.00 94.44 105 GLU A N 1
ATOM 842 C CA . GLU A 1 105 ? -7.740 7.009 10.047 1.00 94.44 105 GLU A CA 1
ATOM 843 C C . GLU A 1 105 ? -8.371 7.367 11.398 1.00 94.44 105 GLU A C 1
ATOM 845 O O . GLU A 1 105 ? -8.462 6.534 12.301 1.00 94.44 105 GLU A O 1
ATOM 850 N N . ARG A 1 106 ? -8.836 8.610 11.546 1.00 91.19 106 ARG A N 1
ATOM 851 C CA . ARG A 1 106 ? -9.548 9.057 12.749 1.00 91.19 106 ARG A CA 1
ATOM 852 C C . ARG A 1 106 ? -11.049 8.822 12.596 1.00 91.19 106 ARG A C 1
ATOM 854 O O . ARG A 1 106 ? -11.703 9.465 11.777 1.00 91.19 106 ARG A O 1
ATOM 861 N N . LEU A 1 107 ? -11.609 7.963 13.442 1.00 86.38 107 LEU A N 1
ATOM 862 C CA . LEU A 1 107 ? -13.031 7.628 13.474 1.00 86.38 107 LEU A CA 1
ATOM 863 C C . LEU A 1 107 ? -13.801 8.710 14.251 1.00 86.38 107 LEU A C 1
ATOM 865 O O . LEU A 1 107 ? -14.066 8.598 15.450 1.00 86.38 107 LEU A O 1
ATOM 869 N N . ILE A 1 108 ? -14.141 9.811 13.576 1.00 72.81 108 ILE A N 1
ATOM 870 C CA . ILE A 1 108 ? -14.908 10.918 14.170 1.00 72.81 108 ILE A CA 1
ATOM 871 C C . ILE A 1 108 ? -16.331 10.422 14.485 1.00 72.81 108 ILE A C 1
ATOM 873 O O . ILE A 1 108 ? -17.181 10.353 13.603 1.00 72.81 108 ILE A O 1
ATOM 877 N N . GLY A 1 109 ? -16.589 10.060 15.746 1.00 59.72 109 GLY A N 1
ATOM 878 C CA . GLY A 1 109 ? -17.908 9.593 16.201 1.00 59.72 109 GLY A CA 1
ATOM 879 C C . GLY A 1 109 ? -17.898 8.590 17.357 1.00 59.72 109 GLY A C 1
ATOM 880 O O . GLY A 1 109 ? -18.946 8.358 17.955 1.00 59.72 109 GLY A O 1
ATOM 881 N N . LYS A 1 110 ? -16.734 8.034 17.727 1.00 54.94 110 LYS A N 1
ATOM 882 C CA . LYS A 1 110 ? -16.596 7.125 18.885 1.00 54.94 110 LYS A CA 1
ATOM 883 C C . LYS A 1 110 ? -16.263 7.845 20.204 1.00 54.94 110 LYS A C 1
ATOM 885 O O . LYS A 1 110 ? -16.231 7.235 21.270 1.00 54.94 110 LYS A O 1
ATOM 890 N N . ALA A 1 111 ? -16.170 9.175 20.170 1.00 46.31 111 ALA A N 1
ATOM 891 C CA . ALA A 1 111 ? -16.095 10.008 21.360 1.00 46.31 111 ALA A CA 1
ATOM 892 C C . ALA A 1 111 ? -17.490 10.183 22.006 1.00 46.31 111 ALA A C 1
ATOM 894 O O . ALA A 1 111 ? -18.256 11.073 21.650 1.00 46.31 111 ALA A O 1
ATOM 895 N N . ARG A 1 112 ? -17.764 9.356 23.026 1.00 50.53 112 ARG A N 1
ATOM 896 C CA . ARG A 1 112 ? -18.766 9.555 24.099 1.00 50.53 112 ARG A CA 1
ATOM 897 C C . ARG A 1 112 ? -20.251 9.543 23.696 1.00 50.53 112 ARG A C 1
ATOM 899 O O . ARG A 1 112 ? -20.947 10.543 23.848 1.00 50.53 112 ARG A O 1
ATOM 906 N N . THR A 1 113 ? -20.799 8.362 23.401 1.00 42.78 113 THR A N 1
ATOM 907 C CA . THR A 1 113 ? -22.225 8.103 23.700 1.00 42.78 113 THR A CA 1
ATOM 908 C C . THR A 1 113 ? -22.360 7.716 25.173 1.00 42.78 113 THR A C 1
ATOM 910 O O . THR A 1 113 ? -22.460 6.548 25.534 1.00 42.78 113 THR A O 1
ATOM 913 N N . GLY A 1 114 ? -22.316 8.719 26.048 1.00 46.78 114 GLY A N 1
ATOM 914 C CA . GLY A 1 114 ? -22.954 8.636 27.355 1.00 46.78 114 GLY A CA 1
ATOM 915 C C . GLY A 1 114 ? -24.378 9.175 27.220 1.00 46.78 114 GLY A C 1
ATOM 916 O O . GLY A 1 114 ? -24.538 10.331 26.849 1.00 46.78 114 GLY A O 1
ATOM 917 N N . SER A 1 115 ? -25.378 8.349 27.553 1.00 45.41 115 SER A N 1
ATOM 918 C CA . SER A 1 115 ? -26.825 8.650 27.632 1.00 45.41 115 SER A CA 1
ATOM 919 C C . SER A 1 115 ? -27.645 8.634 26.327 1.00 45.41 115 SER A C 1
ATOM 921 O O . SER A 1 115 ? -27.976 9.670 25.760 1.00 45.41 115 SER A O 1
ATOM 923 N N . SER A 1 116 ? -28.151 7.464 25.936 1.00 37.84 116 SER A N 1
ATOM 924 C CA . SER A 1 116 ? -29.567 7.061 26.118 1.00 37.84 116 SER A CA 1
ATOM 925 C C . SER A 1 116 ? -29.831 5.775 25.325 1.00 37.84 116 SER A C 1
ATOM 927 O O . SER A 1 116 ? -29.238 5.543 24.278 1.00 37.84 116 SER A O 1
ATOM 929 N N . GLY A 1 117 ? -30.601 4.866 25.918 1.00 33.53 117 GLY A N 1
ATOM 930 C CA . GLY A 1 117 ? -30.448 3.433 25.696 1.00 33.53 117 GLY A CA 1
ATOM 931 C C . GLY A 1 117 ? -31.242 2.826 24.545 1.00 33.53 117 GLY A C 1
ATOM 932 O O . GLY A 1 117 ? -32.259 3.354 24.115 1.00 33.53 117 GLY A O 1
ATOM 933 N N . ALA A 1 118 ? -30.823 1.625 24.161 1.00 33.66 118 ALA A N 1
ATOM 934 C CA . ALA A 1 118 ? -31.718 0.544 23.780 1.00 33.66 118 ALA A CA 1
ATOM 935 C C . ALA A 1 118 ? -30.984 -0.786 23.990 1.00 33.66 118 ALA A C 1
ATOM 937 O O . ALA A 1 118 ? -29.888 -1.021 23.494 1.00 33.66 118 ALA A O 1
ATOM 938 N N . ARG A 1 119 ? -31.617 -1.596 24.823 1.00 38.03 119 ARG A N 1
ATOM 939 C CA . ARG A 1 119 ? -31.240 -2.896 25.358 1.00 38.03 119 ARG A CA 1
ATOM 940 C C . ARG A 1 119 ? -31.419 -3.980 24.296 1.00 38.03 119 ARG A C 1
ATOM 942 O O . ARG A 1 119 ? -32.506 -4.034 23.733 1.00 38.03 119 ARG A O 1
ATOM 949 N N . VAL A 1 120 ? -30.443 -4.873 24.131 1.00 36.53 120 VAL A N 1
ATOM 950 C CA . VAL A 1 120 ? -30.681 -6.298 23.834 1.00 36.53 120 VAL A CA 1
ATOM 951 C C . VAL A 1 120 ? -29.589 -7.112 24.537 1.00 36.53 120 VAL A C 1
ATOM 953 O O . VAL A 1 120 ? -28.403 -6.908 24.294 1.00 36.53 120 VAL A O 1
ATOM 956 N N . GLU A 1 121 ? -30.030 -7.955 25.467 1.00 35.38 121 GLU A N 1
ATOM 957 C CA . GLU A 1 121 ? -29.270 -9.010 26.144 1.00 35.38 121 GLU A CA 1
ATOM 958 C C . GLU A 1 121 ? -29.347 -10.318 25.326 1.00 35.38 121 GLU A C 1
ATOM 960 O O . GLU A 1 121 ? -30.264 -10.474 24.520 1.00 35.38 121 GLU A O 1
ATOM 965 N N . GLU A 1 122 ? -28.433 -11.242 25.654 1.00 36.19 122 GLU A N 1
ATOM 966 C CA . GLU A 1 122 ? -28.392 -12.690 25.346 1.00 36.19 122 GLU A CA 1
ATOM 967 C C . GLU A 1 122 ? -27.820 -13.115 23.973 1.00 36.19 122 GLU A C 1
ATOM 969 O O . GLU A 1 122 ? -28.145 -12.547 22.940 1.00 36.19 122 GLU A O 1
ATOM 974 N N . GLU A 1 123 ? -26.951 -14.127 23.852 1.00 36.47 123 GLU A N 1
ATOM 975 C CA . GLU A 1 123 ? -26.419 -15.099 24.819 1.00 36.47 123 GLU A CA 1
ATOM 976 C C . GLU A 1 123 ? -25.129 -15.759 24.282 1.00 36.47 123 GLU A C 1
ATOM 978 O O . GLU A 1 123 ? -24.811 -15.702 23.095 1.00 36.47 123 GLU A O 1
ATOM 983 N N . ALA A 1 124 ? -24.391 -16.370 25.206 1.00 33.28 124 ALA A N 1
ATOM 984 C CA . ALA A 1 124 ? -23.028 -16.878 25.108 1.00 33.28 124 ALA A CA 1
ATOM 985 C C . ALA A 1 124 ? -22.808 -18.101 24.197 1.00 33.28 124 ALA A C 1
ATOM 987 O O . ALA A 1 124 ? -23.687 -18.950 24.069 1.00 33.28 124 ALA A O 1
ATOM 988 N N . LYS A 1 125 ? -21.557 -18.266 23.730 1.00 36.78 125 LYS A N 1
ATOM 989 C CA . LYS A 1 125 ? -20.805 -19.531 23.849 1.00 36.78 125 LYS A CA 1
ATOM 990 C C . LYS A 1 125 ? -19.312 -19.268 24.067 1.00 36.78 125 LYS A C 1
ATOM 992 O O . LYS A 1 125 ? -18.660 -18.629 23.248 1.00 36.78 125 LYS A O 1
ATOM 997 N N . GLU A 1 126 ? -18.840 -19.769 25.200 1.00 34.56 126 GLU A N 1
ATOM 998 C CA . GLU A 1 126 ? -17.446 -19.940 25.604 1.00 34.56 126 GLU A CA 1
ATOM 999 C C . GLU A 1 126 ? -16.778 -21.021 24.743 1.00 34.56 126 GLU A C 1
ATOM 1001 O O . GLU A 1 126 ? -17.387 -22.068 24.535 1.00 34.56 126 GLU A O 1
ATOM 1006 N N . GLU A 1 127 ? -15.527 -20.805 24.334 1.00 38.50 127 GLU A N 1
ATOM 1007 C CA . GLU A 1 127 ? -14.483 -21.838 24.381 1.00 38.50 127 GLU A CA 1
ATOM 1008 C C . GLU A 1 127 ? -13.178 -21.161 24.840 1.00 38.50 127 GLU A C 1
ATOM 1010 O O . GLU A 1 127 ? -12.690 -20.217 24.215 1.00 38.50 127 GLU A O 1
ATOM 1015 N N . GLU A 1 128 ? -12.678 -21.603 25.997 1.00 38.78 128 GLU A N 1
ATOM 1016 C CA . GLU A 1 128 ? -11.333 -21.335 26.508 1.00 38.78 128 GLU A CA 1
ATOM 1017 C C . GLU A 1 128 ? -10.288 -22.078 25.666 1.00 38.78 128 GLU A C 1
ATOM 1019 O O . GLU A 1 128 ? -10.485 -23.249 25.360 1.00 38.78 128 GLU A O 1
ATOM 1024 N N . GLU A 1 129 ? -9.135 -21.450 25.416 1.00 38.75 129 GLU A N 1
ATOM 1025 C CA . GLU A 1 129 ? -7.826 -22.082 25.655 1.00 38.75 129 GLU A CA 1
ATOM 1026 C C . GLU A 1 129 ? -6.707 -21.016 25.710 1.00 38.75 129 GLU A C 1
ATOM 1028 O O . GLU A 1 129 ? -6.187 -20.538 24.709 1.00 38.75 129 GLU A O 1
ATOM 1033 N N . ASP A 1 130 ? -6.438 -20.577 26.941 1.00 34.53 130 ASP A N 1
ATOM 1034 C CA . ASP A 1 130 ? -5.136 -20.545 27.624 1.00 34.53 130 ASP A CA 1
ATOM 1035 C C . ASP A 1 130 ? -3.858 -19.943 26.950 1.00 34.53 130 ASP A C 1
ATOM 1037 O O . ASP A 1 130 ? -3.270 -20.513 26.035 1.00 34.53 130 ASP A O 1
ATOM 1041 N N . LYS A 1 131 ? -3.311 -18.920 27.653 1.00 39.97 131 LYS A N 1
ATOM 1042 C CA . LYS A 1 131 ? -1.889 -18.471 27.781 1.00 39.97 131 LYS A CA 1
ATOM 1043 C C . LYS A 1 131 ? -1.323 -17.621 26.621 1.00 39.97 131 LYS A C 1
ATOM 1045 O O . LYS A 1 131 ? -1.455 -17.964 25.464 1.00 39.97 131 LYS A O 1
ATOM 1050 N N . GLU A 1 132 ? -0.667 -16.474 26.810 1.00 40.06 132 GLU A N 1
ATOM 1051 C CA . GLU A 1 132 ? 0.233 -16.006 27.868 1.00 40.06 132 GLU A CA 1
ATOM 1052 C C . GLU A 1 132 ? 0.050 -14.500 28.127 1.00 40.06 132 GLU A C 1
ATOM 1054 O O . GLU A 1 132 ? 0.015 -13.665 27.224 1.00 40.06 132 GLU A O 1
ATOM 1059 N N . GLN A 1 133 ? -0.018 -14.154 29.407 1.00 43.75 133 GLN A N 1
ATOM 1060 C CA . GLN A 1 133 ? 0.004 -12.797 29.923 1.00 43.75 133 GLN A CA 1
ATOM 1061 C C . GLN A 1 133 ? 1.453 -12.285 29.907 1.00 43.75 133 GLN A C 1
ATOM 1063 O O . GLN A 1 133 ? 2.249 -12.664 30.762 1.00 43.75 133 GLN A O 1
ATOM 1068 N N . VAL A 1 134 ? 1.799 -11.398 28.975 1.00 41.09 134 VAL A N 1
ATOM 1069 C CA . VAL A 1 134 ? 3.002 -10.561 29.096 1.00 41.09 134 VAL A CA 1
ATOM 1070 C C . VAL A 1 134 ? 2.553 -9.112 29.063 1.00 41.09 134 VAL A C 1
ATOM 1072 O O . VAL A 1 134 ? 2.302 -8.523 28.015 1.00 41.09 134 VAL A O 1
ATOM 1075 N N . GLY A 1 135 ? 2.384 -8.555 30.260 1.00 41.34 135 GLY A N 1
ATOM 1076 C CA . GLY A 1 135 ? 2.172 -7.131 30.431 1.00 41.34 135 GLY A CA 1
ATOM 1077 C C . GLY A 1 135 ? 3.394 -6.383 29.918 1.00 41.34 135 GLY A C 1
ATOM 1078 O O . GLY A 1 135 ? 4.457 -6.438 30.535 1.00 41.34 135 GLY A O 1
ATOM 1079 N N . ASN A 1 136 ? 3.237 -5.655 28.814 1.00 52.88 136 ASN A N 1
ATOM 1080 C CA . ASN A 1 136 ? 4.174 -4.604 28.446 1.00 52.88 136 ASN A CA 1
ATOM 1081 C C . ASN A 1 136 ? 4.006 -3.455 29.446 1.00 52.88 136 ASN A C 1
ATOM 1083 O O . ASN A 1 136 ? 3.309 -2.469 29.202 1.00 52.88 136 ASN A O 1
ATOM 1087 N N . LEU A 1 137 ? 4.641 -3.610 30.607 1.00 53.38 137 LEU A N 1
ATOM 1088 C CA . LEU A 1 137 ? 4.969 -2.507 31.492 1.00 53.38 137 LEU A CA 1
ATOM 1089 C C . LEU A 1 137 ? 5.868 -1.570 30.686 1.00 53.38 137 LEU A C 1
ATOM 1091 O O . LEU A 1 137 ? 7.022 -1.877 30.390 1.00 53.38 137 LEU A O 1
ATOM 1095 N N . GLY A 1 138 ? 5.278 -0.464 30.233 1.00 53.22 138 GLY A N 1
ATOM 1096 C CA . GLY A 1 138 ? 5.960 0.543 29.438 1.00 53.22 138 GLY A CA 1
ATOM 1097 C C . GLY A 1 138 ? 7.215 1.073 30.131 1.00 53.22 138 GLY A C 1
ATOM 1098 O O . GLY A 1 138 ? 7.387 0.945 31.341 1.00 53.22 138 GLY A O 1
ATOM 1099 N N . LEU A 1 139 ? 8.055 1.747 29.340 1.00 60.34 139 LEU A N 1
ATOM 1100 C CA . LEU A 1 139 ? 9.341 2.387 29.677 1.00 60.34 139 LEU A CA 1
ATOM 1101 C C . LEU A 1 139 ? 9.349 3.348 30.891 1.00 60.34 139 LEU A C 1
ATOM 1103 O O . LEU A 1 139 ? 10.341 4.026 31.151 1.00 60.34 139 LEU A O 1
ATOM 1107 N N . ARG A 1 140 ? 8.247 3.445 31.628 1.00 55.56 140 ARG A N 1
ATOM 1108 C CA . ARG A 1 140 ? 8.006 4.396 32.704 1.00 55.56 140 ARG A CA 1
ATOM 1109 C C . ARG A 1 140 ? 8.618 3.982 34.046 1.00 55.56 140 ARG A C 1
ATOM 1111 O O . ARG A 1 140 ? 8.779 4.851 34.892 1.00 55.56 140 ARG A O 1
ATOM 1118 N N . GLU A 1 141 ? 9.017 2.720 34.225 1.00 58.62 141 GLU A N 1
ATOM 1119 C CA . GLU A 1 141 ? 9.750 2.271 35.428 1.00 58.62 141 GLU A CA 1
ATOM 1120 C C . GLU A 1 141 ? 11.268 2.513 35.373 1.00 58.62 141 GLU A C 1
ATOM 1122 O O . GLU A 1 141 ? 11.934 2.422 36.397 1.00 58.62 141 GLU A O 1
ATOM 1127 N N . LEU A 1 142 ? 11.845 2.866 34.218 1.00 58.06 142 LEU A N 1
ATOM 1128 C CA . LEU A 1 142 ? 13.303 3.025 34.098 1.00 58.06 142 LEU A CA 1
ATOM 1129 C C . LEU A 1 142 ? 13.836 4.401 34.537 1.00 58.06 142 LEU A C 1
ATOM 1131 O O . LEU A 1 142 ? 15.046 4.611 34.497 1.00 58.06 142 LEU A O 1
ATOM 1135 N N . ILE A 1 143 ? 12.969 5.349 34.911 1.00 58.91 143 ILE A N 1
ATOM 1136 C CA . ILE A 1 143 ? 13.364 6.765 35.060 1.00 58.91 143 ILE A CA 1
ATOM 1137 C C . ILE A 1 143 ? 13.170 7.305 36.489 1.00 58.91 143 ILE A C 1
ATOM 1139 O O . ILE A 1 143 ? 13.658 8.392 36.784 1.00 58.91 143 ILE A O 1
ATOM 1143 N N . ASP A 1 144 ? 12.539 6.563 37.406 1.00 53.91 144 ASP A N 1
ATOM 1144 C CA . ASP A 1 144 ? 12.332 7.047 38.779 1.00 53.91 144 ASP A CA 1
ATOM 1145 C C . ASP A 1 144 ? 13.159 6.257 39.801 1.00 53.91 144 ASP A C 1
ATOM 1147 O O . ASP A 1 144 ? 12.807 5.157 40.220 1.00 53.91 144 ASP A O 1
ATOM 1151 N N . GLY A 1 145 ? 14.307 6.821 40.177 1.00 48.50 145 GLY A N 1
ATOM 1152 C CA . GLY A 1 145 ? 15.199 6.242 41.178 1.00 48.50 145 GLY A CA 1
ATOM 1153 C C . GLY A 1 145 ? 16.455 7.081 41.380 1.00 48.50 145 GLY A C 1
ATOM 1154 O O . GLY A 1 145 ? 17.499 6.801 40.797 1.00 48.50 145 GLY A O 1
ATOM 1155 N N . GLY A 1 146 ? 16.332 8.140 42.181 1.00 50.50 146 GLY A N 1
ATOM 1156 C CA . GLY A 1 146 ? 17.401 9.086 42.489 1.00 50.50 146 GLY A CA 1
ATOM 1157 C C . GLY A 1 146 ? 18.613 8.504 43.234 1.00 50.50 146 GLY A C 1
ATOM 1158 O O . GLY A 1 146 ? 18.490 7.669 44.124 1.00 50.50 146 GLY A O 1
ATOM 1159 N N . ASP A 1 147 ? 19.775 9.023 42.831 1.00 55.97 147 ASP A N 1
ATOM 1160 C CA . ASP A 1 147 ? 21.015 9.309 43.569 1.00 55.97 147 ASP A CA 1
ATOM 1161 C C . ASP A 1 147 ? 21.454 8.401 44.738 1.00 55.97 147 ASP A C 1
ATOM 1163 O O . ASP A 1 147 ? 21.023 8.559 45.880 1.00 55.97 147 ASP A O 1
ATOM 1167 N N . SER A 1 148 ? 22.469 7.563 44.487 1.00 54.19 148 SER A N 1
ATOM 1168 C CA . SER A 1 148 ? 23.691 7.545 45.312 1.00 54.19 148 SER A CA 1
ATOM 1169 C C . SER A 1 148 ? 24.739 6.555 44.794 1.00 54.19 148 SER A C 1
ATOM 1171 O O . SER A 1 148 ? 24.544 5.345 44.819 1.00 54.19 148 SER A O 1
ATOM 1173 N N . GLY A 1 149 ? 25.921 7.080 44.459 1.00 53.66 149 GLY A N 1
ATOM 1174 C CA . GLY A 1 149 ? 27.190 6.392 44.728 1.00 53.66 149 GLY A CA 1
ATOM 1175 C C . GLY A 1 149 ? 27.782 5.496 43.629 1.00 53.66 149 GLY A C 1
ATOM 1176 O O . GLY A 1 149 ? 27.396 4.351 43.448 1.00 53.66 149 GLY A O 1
ATOM 1177 N N . GLN A 1 150 ? 28.852 5.997 42.999 1.00 56.94 1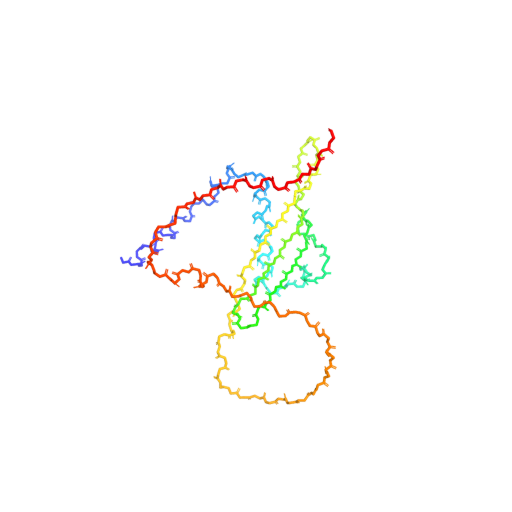50 GLN A N 1
ATOM 1178 C CA . GLN A 1 150 ? 29.989 5.231 42.449 1.00 56.94 150 GLN A CA 1
ATOM 1179 C C . GLN A 1 150 ? 29.686 3.905 41.712 1.00 56.94 150 GLN A C 1
ATOM 1181 O O . GLN A 1 150 ? 30.023 2.820 42.182 1.00 56.94 150 GLN A O 1
ATOM 1186 N N . GLY A 1 151 ? 29.222 3.986 40.465 1.00 53.03 151 GLY A N 1
ATOM 1187 C CA . GLY A 1 151 ? 29.299 2.867 39.520 1.00 53.03 151 GLY A CA 1
ATOM 1188 C C . GLY A 1 151 ? 30.627 2.863 38.757 1.00 53.03 151 GLY A C 1
ATOM 1189 O O . GLY A 1 151 ? 30.719 3.439 37.677 1.00 53.03 151 GLY A O 1
ATOM 1190 N N . ARG A 1 152 ? 31.683 2.233 39.291 1.00 62.19 152 ARG A N 1
ATOM 1191 C CA . ARG A 1 152 ? 32.888 1.928 38.493 1.00 62.19 152 ARG A CA 1
ATOM 1192 C C . ARG A 1 152 ? 32.583 0.724 37.603 1.00 62.19 152 ARG A C 1
ATOM 1194 O O . ARG A 1 152 ? 32.454 -0.390 38.104 1.00 62.19 152 ARG A O 1
ATOM 1201 N N . ILE A 1 153 ? 32.490 0.941 36.295 1.00 65.00 153 ILE A N 1
ATOM 1202 C CA . ILE A 1 153 ? 32.341 -0.130 35.306 1.00 65.00 153 ILE A CA 1
ATOM 1203 C C . ILE A 1 153 ? 33.641 -0.953 35.282 1.00 65.00 153 ILE A C 1
ATOM 1205 O O . ILE A 1 153 ? 34.682 -0.485 34.827 1.00 65.00 153 ILE A O 1
ATOM 1209 N N . LEU A 1 154 ? 33.592 -2.178 35.810 1.00 60.97 154 LEU A N 1
ATOM 1210 C CA . LEU A 1 154 ? 34.679 -3.160 35.751 1.00 60.97 154 LEU A CA 1
ATOM 1211 C C . LEU A 1 154 ? 34.346 -4.211 34.687 1.00 60.97 154 LEU A C 1
ATOM 1213 O O . LEU A 1 154 ? 33.590 -5.142 34.954 1.00 60.97 154 LEU A O 1
ATOM 1217 N N . HIS A 1 155 ? 34.953 -4.112 33.504 1.00 54.06 155 HIS A N 1
ATOM 1218 C CA . HIS A 1 155 ? 34.945 -5.203 32.525 1.00 54.06 155 HIS A CA 1
ATOM 1219 C C . HIS A 1 155 ? 35.971 -6.262 32.957 1.00 54.06 155 HIS A C 1
ATOM 1221 O O . HIS A 1 155 ? 37.143 -6.201 32.592 1.00 54.06 155 HIS A O 1
ATOM 1227 N N . ARG A 1 156 ? 35.553 -7.230 33.780 1.00 64.62 156 ARG A N 1
ATOM 1228 C CA . ARG A 1 156 ? 36.341 -8.446 34.030 1.00 64.62 156 ARG A CA 1
ATOM 1229 C C . ARG A 1 156 ? 35.939 -9.504 33.004 1.00 64.62 156 ARG A C 1
ATOM 1231 O O . ARG A 1 156 ? 34.869 -10.088 33.114 1.00 64.62 156 ARG A O 1
ATOM 1238 N N . ASN A 1 157 ? 36.804 -9.743 32.020 1.00 62.12 157 ASN A N 1
ATOM 1239 C CA . ASN A 1 157 ? 36.702 -10.901 31.136 1.00 62.12 157 ASN A CA 1
ATOM 1240 C C . ASN A 1 157 ? 37.071 -12.161 31.936 1.00 62.12 157 ASN A C 1
ATOM 1242 O O . ASN A 1 157 ? 38.244 -12.383 32.241 1.00 62.12 157 ASN A O 1
ATOM 1246 N N . ILE A 1 158 ? 36.067 -12.946 32.330 1.00 62.84 158 ILE A N 1
ATOM 1247 C CA . ILE A 1 158 ? 36.245 -14.216 33.034 1.00 62.84 158 ILE A CA 1
ATOM 1248 C C . ILE A 1 158 ? 36.144 -15.341 31.996 1.00 62.84 158 ILE A C 1
ATOM 1250 O O . ILE A 1 158 ? 35.076 -15.864 31.702 1.00 62.84 158 ILE A O 1
ATOM 1254 N N . ASN A 1 159 ? 37.272 -15.694 31.375 1.00 62.47 159 ASN A N 1
ATOM 1255 C CA . ASN A 1 159 ? 37.320 -16.877 30.520 1.00 62.47 159 ASN A CA 1
ATOM 1256 C C . ASN A 1 159 ? 37.434 -18.115 31.419 1.00 62.47 159 ASN A C 1
ATOM 1258 O O . ASN A 1 159 ? 38.527 -18.569 31.763 1.00 62.47 159 ASN A O 1
ATOM 1262 N N . ALA A 1 160 ? 36.283 -18.606 31.873 1.00 56.22 160 ALA A N 1
ATOM 1263 C CA . ALA A 1 160 ? 36.166 -19.834 32.636 1.00 56.22 160 ALA A CA 1
ATOM 1264 C C . ALA A 1 160 ? 36.189 -21.046 31.688 1.00 56.22 160 ALA A C 1
ATOM 1266 O O . ALA A 1 160 ? 35.157 -21.461 31.180 1.00 56.22 160 ALA A O 1
ATOM 1267 N N . GLY A 1 161 ? 37.382 -21.621 31.515 1.00 53.41 161 GLY A N 1
ATOM 1268 C CA . GLY A 1 161 ? 37.584 -23.060 31.315 1.00 53.41 161 GLY A CA 1
ATOM 1269 C C . GLY A 1 161 ? 37.410 -23.637 29.904 1.00 53.41 161 GLY A C 1
ATOM 1270 O O . GLY A 1 161 ? 36.320 -23.659 29.353 1.00 53.41 161 GLY A O 1
ATOM 1271 N N . SER A 1 162 ? 38.461 -24.289 29.398 1.00 49.88 162 SER A N 1
ATOM 1272 C CA . SER A 1 162 ? 38.417 -25.746 29.191 1.00 49.88 162 SER A CA 1
ATOM 1273 C C . SER A 1 162 ? 39.833 -26.328 29.060 1.00 49.88 162 SER A C 1
ATOM 1275 O O . SER A 1 162 ? 40.787 -25.631 28.728 1.00 49.88 162 SER A O 1
ATOM 1277 N N . SER A 1 163 ? 39.954 -27.592 29.445 1.00 55.66 163 SER A N 1
ATOM 1278 C CA . SER A 1 163 ? 41.127 -28.274 29.996 1.00 55.66 163 SER A CA 1
ATOM 1279 C C . SER A 1 163 ? 42.217 -28.723 29.014 1.00 55.66 163 SER A C 1
ATOM 1281 O O . SER A 1 163 ? 41.945 -29.145 27.899 1.00 55.66 163 SER A O 1
ATOM 1283 N N . ARG A 1 164 ? 43.444 -28.718 29.558 1.00 52.91 164 ARG A N 1
ATOM 1284 C CA . ARG A 1 164 ? 44.588 -29.642 29.391 1.00 52.91 164 ARG A CA 1
ATOM 1285 C C . ARG A 1 164 ? 44.503 -30.713 28.289 1.00 52.91 164 ARG A C 1
ATOM 1287 O O . ARG A 1 164 ? 43.728 -31.656 28.430 1.00 52.91 164 ARG A O 1
ATOM 1294 N N . VAL A 1 165 ? 45.473 -30.668 27.373 1.00 44.59 165 VAL A N 1
ATOM 1295 C CA . VAL A 1 165 ? 46.560 -31.662 27.199 1.00 44.59 165 VAL A CA 1
ATOM 1296 C C . VAL A 1 165 ? 47.756 -30.991 26.539 1.00 44.59 165 VAL A C 1
ATOM 1298 O O . VAL A 1 165 ? 47.525 -30.088 25.708 1.00 44.59 165 VAL A O 1
#

Sequence (165 aa):
TLEELLFDAANLSGDEDDDNENKTQLAKEESKLEKDIIRVILSGKTDSLKPNSGQAVTIGEHHICVGFHEETGSDYRVWEWHGHIMLFDEENGYTPEYIYGNYFERLIGKARTGSSGARVEEEAKEEEEDKEQVGNLGLRELIDGGDSGQGRILHRNINAGSSRV

Secondary structure (DSSP, 8-state):
-HHHHHHHHHTT-S-TTGGGTTS-HHHHHHHHHHHHHHHHHHTT-GGGG-TTS---EEETTEEEEEEEEE-TT-SEEEEEEEEEEEEEETTTEEEEEEEEEEEEEE-TT-S---S-----------------------GGGSS----------------------

pLDDT: mean 72.4, std 22.29, range [33.28, 97.69]

Organism: Prunus avium (NCBI:txid42229)